Protein AF-A0A950RY63-F1 (afdb_monomer)

Sequence (114 aa):
MGAEDEYTVPLDAFTMRLRPSELEAVASGLGKFDASAEGDQLTLVEALRQLPATDRAPTWELALRRYGRHRPLAQAAGEIGMDVIRARELIEAFSHALAQVPPPEHGRIDSHAS

Foldseek 3Di:
DDPQVQQWADADPDIDGDDLLLQLLLCVLVPHDAPDSVLSSSLLNQLLNPDHRVLSVVLSQLSSCCRSVVDDSCVSCVVVVHDSVVSVVSVVSSVVSSVVRPRDPDPPPPPDDD

Nearest PDB structures (foldseek):
  3hug-assembly6_A  TM=6.574E-01  e=3.083E-01  Mycobacterium tuberculosis H37Rv
  5cm3-assembly1_A  TM=6.180E-01  e=4.026E-01  Escherichia coli
  3s39-assembly1_A  TM=2.658E-01  e=8.439E+00  Thermus thermophilus HB8

Structure (mmCIF, N/CA/C/O backbone):
data_AF-A0A950RY63-F1
#
_entry.id   AF-A0A950RY63-F1
#
loop_
_atom_site.group_PDB
_atom_site.id
_atom_site.type_symbol
_atom_site.label_atom_id
_atom_site.label_alt_id
_atom_site.label_comp_id
_atom_site.label_asym_id
_atom_site.label_entity_id
_atom_site.label_seq_id
_atom_site.pdbx_PDB_ins_code
_atom_site.Cartn_x
_atom_site.Cartn_y
_atom_site.Cartn_z
_atom_site.occupancy
_atom_site.B_iso_or_equiv
_atom_site.auth_seq_id
_atom_site.auth_comp_id
_atom_site.auth_asym_id
_atom_site.auth_atom_id
_atom_site.pdbx_PDB_model_num
ATOM 1 N N . MET A 1 1 ? -8.160 -16.713 20.697 1.00 38.09 1 MET A N 1
ATOM 2 C CA . MET A 1 1 ? -7.849 -17.194 19.335 1.00 38.09 1 MET A CA 1
ATOM 3 C C . MET A 1 1 ? -7.269 -15.980 18.634 1.00 38.09 1 MET A C 1
ATOM 5 O O . MET A 1 1 ? -7.961 -14.978 18.565 1.00 38.09 1 MET A O 1
ATOM 9 N N . GLY A 1 2 ? -5.942 -15.962 18.501 1.00 40.72 2 GLY A N 1
ATOM 10 C CA . GLY A 1 2 ? -5.128 -14.750 18.648 1.00 40.72 2 GLY A CA 1
ATOM 11 C C . GLY A 1 2 ? -5.078 -13.849 17.418 1.00 40.72 2 GLY A C 1
ATOM 12 O O . GLY A 1 2 ? -5.250 -14.319 16.301 1.00 40.72 2 GLY A O 1
ATOM 13 N N . ALA A 1 3 ? -4.739 -12.580 17.653 1.00 49.69 3 ALA A N 1
ATOM 14 C CA . ALA A 1 3 ? -4.448 -11.516 16.683 1.00 49.69 3 ALA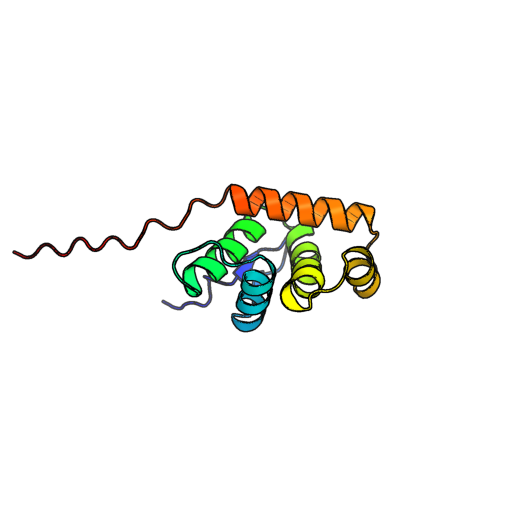 A CA 1
ATOM 15 C C . ALA A 1 3 ? -3.315 -11.833 15.669 1.00 49.69 3 ALA A C 1
ATOM 17 O O . ALA A 1 3 ? -2.745 -10.942 15.046 1.00 49.69 3 ALA A O 1
ATOM 18 N N . GLU A 1 4 ? -2.924 -13.102 15.529 1.00 51.25 4 GLU A N 1
ATOM 19 C CA . GLU A 1 4 ? -1.851 -13.548 14.646 1.00 51.25 4 GLU A CA 1
ATOM 20 C C . GLU A 1 4 ? -2.288 -13.662 13.186 1.00 51.25 4 GLU A C 1
ATOM 22 O O . GLU A 1 4 ? -1.444 -13.470 12.320 1.00 51.25 4 GLU A O 1
ATOM 27 N N . ASP A 1 5 ? -3.574 -13.902 12.913 1.00 67.50 5 ASP A N 1
ATOM 28 C CA . ASP A 1 5 ? -4.145 -13.927 11.555 1.00 67.50 5 ASP A CA 1
ATOM 29 C C . ASP A 1 5 ? -4.586 -12.543 11.054 1.00 67.50 5 ASP A C 1
ATOM 31 O O . ASP A 1 5 ? -4.852 -12.339 9.872 1.00 67.50 5 ASP A O 1
ATOM 35 N N . GLU A 1 6 ? -4.680 -11.559 11.940 1.00 84.38 6 GLU A N 1
ATOM 36 C CA . GLU A 1 6 ? -5.299 -10.286 11.593 1.00 84.38 6 GLU A CA 1
ATOM 37 C C . GLU A 1 6 ? -4.363 -9.386 10.772 1.00 84.38 6 GLU A C 1
ATOM 39 O O . GLU A 1 6 ? -4.792 -8.789 9.792 1.00 84.38 6 GLU A O 1
ATOM 44 N N . TYR A 1 7 ? -3.062 -9.392 11.082 1.00 92.44 7 TYR A N 1
ATOM 45 C CA . TYR A 1 7 ? -2.030 -8.622 10.368 1.00 92.44 7 TYR A CA 1
ATOM 46 C C . TYR A 1 7 ? -1.248 -9.448 9.335 1.00 92.44 7 TYR A C 1
ATOM 48 O O . TYR A 1 7 ? -0.123 -9.097 8.962 1.00 92.44 7 TYR A O 1
ATOM 56 N N . THR A 1 8 ? -1.797 -10.578 8.888 1.00 94.06 8 THR A N 1
ATOM 57 C CA . THR A 1 8 ? -1.161 -11.432 7.878 1.00 94.06 8 THR A CA 1
ATOM 58 C C . THR A 1 8 ? -1.702 -11.151 6.486 1.00 94.06 8 THR A C 1
ATOM 60 O O . THR A 1 8 ? -2.901 -11.092 6.237 1.00 94.06 8 THR A O 1
ATOM 63 N N . VAL A 1 9 ? -0.805 -11.011 5.526 1.00 94.69 9 VAL A N 1
ATOM 64 C CA . VAL A 1 9 ? -1.1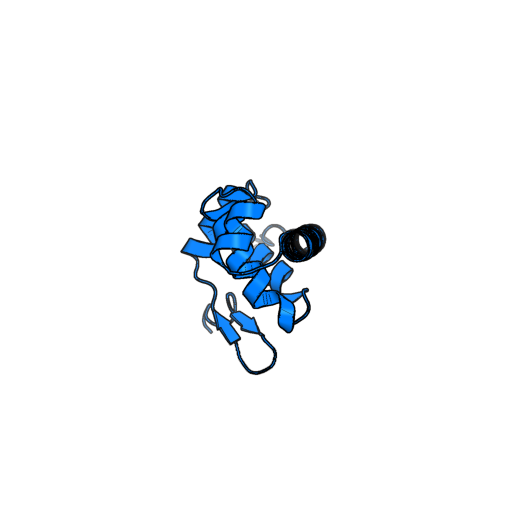51 -10.837 4.122 1.00 94.69 9 VAL A CA 1
ATOM 65 C C . VAL A 1 9 ? -0.627 -12.059 3.374 1.00 94.69 9 VAL A C 1
ATOM 67 O O . VAL A 1 9 ? 0.593 -12.254 3.323 1.00 94.69 9 VAL A O 1
ATOM 70 N N . PRO A 1 10 ? -1.505 -12.915 2.820 1.00 94.06 10 PRO A N 1
ATOM 71 C CA . PRO A 1 10 ? -1.043 -14.041 2.026 1.00 94.06 10 PRO A CA 1
ATOM 72 C C . PRO A 1 10 ? -0.301 -13.523 0.791 1.00 94.06 10 PRO A C 1
ATOM 74 O O . PRO A 1 10 ? -0.686 -12.522 0.193 1.00 94.06 10 PRO A O 1
ATOM 77 N N . LEU A 1 11 ? 0.768 -14.198 0.411 1.00 92.88 11 LEU A N 1
ATOM 78 C CA . LEU A 1 11 ? 1.447 -14.078 -0.878 1.00 92.88 11 LEU A CA 1
ATOM 79 C C . LEU A 1 11 ? 1.182 -15.377 -1.661 1.00 92.88 11 LEU A C 1
ATOM 81 O O . LEU A 1 11 ? 0.362 -16.185 -1.233 1.00 92.88 11 LEU A O 1
ATOM 85 N N . ASP A 1 12 ? 1.866 -15.606 -2.786 1.00 89.00 12 ASP A N 1
ATOM 86 C CA . ASP A 1 12 ? 1.649 -16.826 -3.583 1.00 89.00 12 ASP A CA 1
ATOM 87 C C . ASP A 1 12 ? 1.927 -18.114 -2.786 1.00 89.00 12 ASP A C 1
ATOM 89 O O . ASP A 1 12 ? 1.059 -18.971 -2.653 1.00 89.00 12 ASP A O 1
ATOM 93 N N . ALA A 1 13 ? 3.135 -18.250 -2.231 1.00 88.06 13 ALA A N 1
ATOM 94 C CA . ALA A 1 13 ? 3.570 -19.445 -1.493 1.00 88.06 13 ALA A CA 1
ATOM 95 C C . ALA A 1 13 ? 3.952 -19.162 -0.029 1.00 88.06 13 ALA A C 1
ATOM 97 O O . ALA A 1 13 ? 4.414 -20.051 0.684 1.00 88.06 13 ALA A O 1
ATOM 98 N N . PHE A 1 14 ? 3.800 -17.915 0.415 1.00 91.38 14 PHE A N 1
ATOM 99 C CA . PHE A 1 14 ? 4.261 -17.436 1.716 1.00 91.38 14 PHE A CA 1
ATOM 100 C C . PHE A 1 14 ? 3.212 -16.532 2.351 1.00 91.38 14 PHE A C 1
ATOM 102 O O . PHE A 1 14 ? 2.285 -16.085 1.685 1.00 91.38 14 PHE A O 1
ATOM 109 N N . THR A 1 15 ? 3.404 -16.198 3.622 1.00 93.19 15 THR A N 1
ATOM 110 C CA . THR A 1 15 ? 2.596 -15.195 4.315 1.00 93.19 15 THR A CA 1
ATOM 111 C C . THR A 1 15 ? 3.506 -14.086 4.811 1.00 93.19 15 THR A C 1
ATOM 113 O O . THR A 1 15 ? 4.517 -14.344 5.464 1.00 93.19 15 THR A O 1
ATOM 116 N N . MET A 1 16 ? 3.141 -12.845 4.512 1.00 95.31 16 MET A N 1
ATOM 117 C CA . MET A 1 16 ? 3.803 -11.661 5.041 1.00 95.31 16 MET A CA 1
ATOM 118 C C . MET A 1 16 ? 3.082 -11.220 6.315 1.00 95.31 16 MET A C 1
ATOM 120 O O . MET A 1 16 ? 1.878 -10.986 6.289 1.00 95.31 16 MET A O 1
ATOM 124 N N . ARG A 1 17 ? 3.804 -11.094 7.432 1.00 95.56 17 ARG A N 1
ATOM 125 C CA . ARG A 1 17 ? 3.249 -10.555 8.680 1.00 95.56 17 ARG A CA 1
ATOM 126 C C . ARG A 1 17 ? 3.626 -9.088 8.818 1.00 95.56 17 ARG A C 1
ATOM 128 O O . ARG A 1 17 ? 4.811 -8.766 8.889 1.00 95.56 17 ARG A O 1
ATOM 135 N N . LEU A 1 18 ? 2.620 -8.224 8.864 1.00 96.06 18 LEU A N 1
ATOM 136 C CA . LEU A 1 18 ? 2.799 -6.786 9.008 1.00 96.06 18 LEU A CA 1
ATOM 137 C C . LEU A 1 18 ? 2.976 -6.420 10.478 1.00 96.06 18 LEU A C 1
ATOM 139 O O . LEU A 1 18 ? 2.300 -6.959 11.356 1.00 96.06 18 LEU A O 1
ATOM 143 N N . ARG A 1 19 ? 3.920 -5.520 10.763 1.00 95.06 19 ARG A N 1
ATOM 144 C CA . ARG A 1 19 ? 4.163 -5.065 12.135 1.00 95.06 19 ARG A CA 1
ATOM 145 C C . ARG A 1 19 ? 3.212 -3.908 12.460 1.00 95.06 19 ARG A C 1
ATOM 147 O O . ARG A 1 19 ? 3.149 -2.967 11.670 1.00 95.06 19 ARG A O 1
ATOM 154 N N . PRO A 1 20 ? 2.562 -3.887 13.637 1.00 93.88 20 PRO A N 1
ATOM 155 C CA . PRO A 1 20 ? 1.683 -2.781 14.029 1.00 93.88 20 PRO A CA 1
ATOM 156 C C . PRO A 1 20 ? 2.347 -1.399 13.934 1.00 93.88 20 PRO A C 1
ATOM 158 O O . PRO A 1 20 ? 1.753 -0.461 13.418 1.00 93.88 20 PRO A O 1
ATOM 161 N N . SER A 1 21 ? 3.622 -1.285 14.319 1.00 94.69 21 SER A N 1
ATOM 162 C CA . SER A 1 21 ? 4.381 -0.029 14.220 1.00 94.69 21 SER A CA 1
ATOM 163 C C . SER A 1 21 ? 4.578 0.463 12.780 1.00 94.69 21 SER A C 1
ATOM 165 O O . SER A 1 21 ? 4.673 1.659 12.527 1.00 94.69 21 SER A O 1
ATOM 167 N N . GLU A 1 22 ? 4.689 -0.462 11.826 1.00 96.75 22 GLU A N 1
ATOM 168 C CA . GLU A 1 22 ? 4.824 -0.144 10.402 1.00 96.75 22 GLU A CA 1
ATOM 169 C C . GLU A 1 22 ? 3.481 0.316 9.825 1.00 96.75 22 GLU A C 1
ATOM 171 O O . GLU A 1 22 ? 3.428 1.305 9.094 1.00 96.75 22 GLU A O 1
ATOM 176 N N . LEU A 1 23 ? 2.395 -0.354 10.222 1.00 95.81 23 LEU A N 1
ATOM 177 C CA . LEU A 1 23 ? 1.021 0.028 9.898 1.00 95.81 23 LEU A CA 1
ATOM 178 C C . LEU A 1 23 ? 0.673 1.416 10.440 1.00 95.81 23 LEU A C 1
ATOM 180 O O . LEU A 1 23 ? 0.189 2.256 9.687 1.00 95.81 23 LEU A O 1
ATOM 184 N N . GLU A 1 24 ? 1.005 1.700 11.696 1.00 94.62 24 GLU A N 1
ATOM 185 C CA . GLU A 1 24 ? 0.793 3.013 12.311 1.00 94.62 24 GLU A CA 1
ATOM 186 C C . GLU A 1 24 ? 1.543 4.133 11.574 1.00 94.62 24 GLU A C 1
ATOM 188 O O . GLU A 1 24 ? 0.980 5.203 11.315 1.00 94.62 24 GLU A O 1
ATOM 193 N N . ALA A 1 25 ? 2.801 3.889 11.195 1.00 95.88 25 ALA A N 1
ATOM 194 C CA . ALA A 1 25 ? 3.597 4.860 10.450 1.00 95.88 25 ALA A CA 1
ATOM 195 C C . ALA A 1 25 ? 2.986 5.153 9.070 1.00 95.88 25 ALA A C 1
ATOM 197 O O . ALA A 1 25 ? 2.896 6.312 8.661 1.00 95.88 25 ALA A O 1
ATOM 198 N N . VAL A 1 26 ? 2.536 4.117 8.354 1.00 96.56 26 VAL A N 1
ATOM 199 C CA . VAL A 1 26 ? 1.888 4.277 7.044 1.00 96.56 26 VAL A CA 1
ATOM 200 C C . VAL A 1 26 ? 0.539 4.989 7.173 1.00 96.56 26 VAL A C 1
ATOM 202 O O . VAL A 1 26 ? 0.306 5.946 6.435 1.00 96.56 26 VAL A O 1
ATOM 205 N N . ALA A 1 27 ? -0.308 4.597 8.130 1.00 94.56 27 ALA A N 1
ATOM 206 C CA . ALA A 1 27 ? -1.597 5.244 8.390 1.00 94.56 27 ALA A CA 1
ATOM 207 C C . ALA A 1 27 ? -1.430 6.739 8.709 1.00 94.56 27 ALA A C 1
ATOM 209 O O . ALA A 1 27 ? -2.110 7.594 8.135 1.00 94.56 27 ALA A O 1
ATOM 210 N N . SER A 1 28 ? -0.456 7.069 9.560 1.00 93.50 28 SER A N 1
ATOM 211 C CA . SER A 1 28 ? -0.120 8.455 9.900 1.00 93.50 28 SER A CA 1
ATOM 212 C C . SER A 1 28 ? 0.354 9.247 8.679 1.00 93.50 28 SER A C 1
ATOM 214 O O . SER A 1 28 ? -0.040 10.398 8.499 1.00 93.50 28 SER A O 1
ATOM 216 N N . GLY A 1 29 ? 1.164 8.632 7.812 1.00 93.06 29 GLY A N 1
ATOM 217 C CA . GLY A 1 29 ? 1.641 9.254 6.575 1.00 93.06 29 GLY A CA 1
ATOM 218 C C . GLY A 1 29 ? 0.567 9.445 5.498 1.00 93.06 29 GLY A C 1
ATOM 219 O O . GLY A 1 29 ? 0.730 10.312 4.638 1.00 93.06 29 GLY A O 1
ATOM 220 N N . LEU A 1 30 ? -0.512 8.657 5.539 1.00 90.75 30 LEU A N 1
ATOM 221 C CA . LEU A 1 30 ? -1.676 8.768 4.651 1.00 90.75 30 LEU A CA 1
ATOM 222 C C . LEU A 1 30 ? -2.728 9.762 5.157 1.00 90.75 30 LEU A C 1
ATOM 224 O O . LEU A 1 30 ? -3.471 10.309 4.347 1.00 90.75 30 LEU A O 1
ATOM 228 N N . GLY A 1 31 ? -2.752 10.033 6.464 1.00 86.44 31 GLY A N 1
ATOM 229 C CA . GLY A 1 31 ? -3.588 11.074 7.059 1.00 86.44 31 GLY A CA 1
ATOM 230 C C . GLY A 1 31 ? -4.723 10.604 7.969 1.00 86.44 31 GLY A C 1
ATOM 231 O O . GLY A 1 31 ? -5.577 11.440 8.235 1.00 86.44 31 GLY A O 1
ATOM 232 N N . LYS A 1 32 ? -4.696 9.358 8.482 1.00 76.38 32 LYS A N 1
ATOM 233 C CA . LYS A 1 32 ? -5.757 8.688 9.279 1.00 76.38 32 LYS A CA 1
ATOM 234 C C . LYS A 1 32 ? -7.126 8.675 8.585 1.00 76.38 32 LYS A C 1
ATOM 236 O O . LYS A 1 32 ? -7.608 9.695 8.105 1.00 76.38 32 LYS A O 1
ATOM 241 N N . PHE A 1 33 ? -7.770 7.522 8.513 1.00 75.00 33 PHE A N 1
ATOM 242 C CA . PHE A 1 33 ? -9.007 7.364 7.734 1.00 75.00 33 PHE A CA 1
ATOM 243 C C . PHE A 1 33 ? -10.121 6.657 8.508 1.00 75.00 33 PHE A C 1
ATOM 245 O O . PHE A 1 33 ? -11.266 6.704 8.065 1.00 75.00 33 PHE A O 1
ATOM 252 N N . ASP A 1 34 ? -9.823 6.097 9.679 1.00 72.06 34 ASP A N 1
ATOM 253 C CA . ASP A 1 34 ? -10.785 5.510 10.606 1.00 72.06 34 ASP A CA 1
ATOM 254 C C . ASP A 1 34 ? -10.924 6.315 11.917 1.00 72.06 34 ASP A C 1
ATOM 256 O O . ASP A 1 34 ? -10.138 7.215 12.232 1.00 72.06 34 ASP A O 1
ATOM 260 N N . ALA A 1 35 ? -11.948 5.984 12.711 1.00 70.06 35 ALA A N 1
ATOM 261 C CA . ALA A 1 35 ? -12.161 6.526 14.050 1.00 70.06 35 ALA A CA 1
ATOM 262 C C . ALA A 1 35 ? -11.184 5.958 15.103 1.00 70.06 35 ALA A C 1
ATOM 264 O O . ALA A 1 35 ? -11.073 6.519 16.198 1.00 70.06 35 ALA A O 1
ATOM 265 N N . SER A 1 36 ? -10.478 4.861 14.799 1.00 83.69 36 SER A N 1
ATOM 266 C CA . SER A 1 36 ? -9.559 4.176 15.713 1.00 83.69 36 SER A CA 1
ATOM 267 C C . SER A 1 36 ? -8.220 3.806 15.061 1.00 83.69 36 SER A C 1
ATOM 269 O O . SER A 1 36 ? -8.145 3.501 13.875 1.00 83.69 36 SER A O 1
ATOM 271 N N . ALA A 1 37 ? -7.145 3.780 15.861 1.00 85.44 37 ALA A N 1
ATOM 272 C CA . ALA A 1 37 ? -5.814 3.394 15.377 1.00 85.44 37 ALA A CA 1
ATOM 273 C C . ALA A 1 37 ? -5.755 1.928 14.918 1.00 85.44 37 ALA A C 1
ATOM 275 O O . ALA A 1 37 ? -5.043 1.610 13.975 1.00 85.44 37 ALA A O 1
ATOM 276 N N . GLU A 1 38 ? -6.501 1.039 15.573 1.00 88.06 38 GLU A N 1
ATOM 277 C CA . GLU A 1 38 ? -6.622 -0.362 15.163 1.00 88.06 38 GLU A CA 1
ATOM 278 C C . GLU A 1 38 ? -7.400 -0.475 13.844 1.00 88.06 38 GLU A C 1
ATOM 280 O O . GLU A 1 38 ? -6.918 -1.107 12.909 1.00 88.06 38 GLU A O 1
ATOM 285 N N . GLY A 1 39 ? -8.525 0.234 13.698 1.00 87.88 39 GLY A N 1
ATOM 286 C CA . GLY A 1 39 ? -9.282 0.294 12.443 1.00 87.88 39 GLY A CA 1
ATOM 287 C C . GLY A 1 39 ? -8.459 0.820 11.261 1.00 87.88 39 GLY A C 1
ATOM 288 O O . GLY A 1 39 ? -8.524 0.251 10.167 1.00 87.88 39 GLY A O 1
ATOM 289 N N . ASP A 1 40 ? -7.610 1.830 11.490 1.00 89.69 40 ASP A N 1
ATOM 290 C CA . ASP A 1 40 ? -6.649 2.316 10.492 1.00 89.69 40 ASP A CA 1
ATOM 291 C C . ASP A 1 40 ? -5.700 1.186 10.032 1.00 89.69 40 ASP A C 1
ATOM 293 O O . ASP A 1 40 ? -5.454 0.999 8.837 1.00 89.69 40 ASP A O 1
ATOM 297 N N . GLN A 1 41 ? -5.168 0.405 10.977 1.00 92.94 41 GLN A N 1
ATOM 298 C CA . GLN A 1 41 ? -4.244 -0.696 10.690 1.00 92.94 41 GLN A CA 1
ATOM 299 C C . GLN A 1 41 ? -4.929 -1.829 9.917 1.00 92.94 41 GLN A C 1
ATOM 301 O O . GLN A 1 41 ? -4.376 -2.313 8.928 1.00 92.94 41 GLN A O 1
ATOM 306 N N . LEU A 1 42 ? -6.137 -2.228 10.321 1.00 91.62 42 LEU A N 1
ATOM 307 C CA . LEU A 1 42 ? -6.900 -3.291 9.658 1.00 91.62 42 LEU A CA 1
ATOM 308 C C . LEU A 1 42 ? -7.290 -2.923 8.237 1.00 91.62 42 LEU A C 1
ATOM 310 O O . LEU A 1 42 ? -7.138 -3.727 7.321 1.00 91.62 42 LEU A O 1
ATOM 314 N N . THR A 1 43 ? -7.699 -1.679 8.028 1.00 92.56 43 THR A N 1
ATOM 315 C CA . THR A 1 43 ? -8.033 -1.172 6.697 1.00 92.56 43 THR A CA 1
ATOM 316 C C . THR A 1 43 ? -6.829 -1.235 5.748 1.00 92.56 43 THR A C 1
ATOM 318 O O . THR A 1 43 ? -6.987 -1.609 4.586 1.00 92.56 43 THR A O 1
ATOM 321 N N . LEU A 1 44 ? -5.605 -0.958 6.225 1.00 94.94 44 LEU A N 1
ATOM 322 C CA . LEU A 1 44 ? -4.386 -1.128 5.416 1.00 94.94 44 LEU A CA 1
ATOM 323 C C . LEU A 1 44 ? -4.140 -2.591 5.036 1.00 94.94 44 LEU A C 1
ATOM 325 O O . LEU A 1 44 ? -3.771 -2.876 3.894 1.00 94.94 44 LEU A O 1
ATOM 329 N N . VAL A 1 45 ? -4.325 -3.512 5.986 1.00 95.62 45 VAL A N 1
ATOM 330 C CA . VAL A 1 45 ? -4.166 -4.950 5.740 1.00 95.62 45 VAL A CA 1
ATOM 331 C C . VAL A 1 45 ? -5.183 -5.422 4.701 1.00 95.62 45 VAL A C 1
ATOM 333 O O . VAL A 1 45 ? -4.803 -6.086 3.736 1.00 95.62 45 VAL A O 1
ATOM 336 N N . GLU A 1 46 ? -6.453 -5.049 4.858 1.00 94.62 46 GLU A N 1
ATOM 337 C CA . GLU A 1 46 ? -7.524 -5.409 3.926 1.00 94.62 46 GLU A CA 1
ATOM 338 C C . GLU A 1 46 ? -7.281 -4.841 2.527 1.00 94.62 46 GLU A C 1
ATOM 340 O O . GLU A 1 46 ? -7.373 -5.569 1.537 1.00 94.62 46 GLU A O 1
ATOM 345 N N . ALA A 1 47 ? -6.864 -3.578 2.422 1.00 95.69 47 ALA A N 1
ATOM 346 C CA . ALA A 1 47 ? -6.520 -2.978 1.138 1.00 95.69 47 ALA A CA 1
ATOM 347 C C . ALA A 1 47 ? -5.363 -3.720 0.444 1.00 95.69 47 ALA A C 1
ATOM 349 O O . ALA A 1 47 ? -5.419 -3.965 -0.760 1.00 95.69 47 ALA A O 1
ATOM 350 N N . LEU A 1 48 ? -4.334 -4.150 1.185 1.00 96.88 48 LEU A N 1
ATOM 351 C CA . LEU A 1 48 ? -3.265 -4.985 0.623 1.00 96.88 48 LEU A CA 1
ATOM 352 C C . LEU A 1 48 ? -3.770 -6.362 0.183 1.00 96.88 48 LEU A C 1
ATOM 354 O O . LEU A 1 48 ? -3.341 -6.863 -0.856 1.00 96.88 48 LEU A O 1
ATOM 358 N N . ARG A 1 49 ? -4.675 -6.986 0.946 1.00 96.06 49 ARG A N 1
ATOM 359 C CA . ARG A 1 49 ? -5.262 -8.293 0.605 1.00 96.06 49 ARG A CA 1
ATOM 360 C C . ARG A 1 49 ? -6.042 -8.247 -0.716 1.00 96.06 49 ARG A C 1
ATOM 362 O O . ARG A 1 49 ? -6.063 -9.253 -1.424 1.00 96.06 49 ARG A O 1
ATOM 369 N N . GLN A 1 50 ? -6.600 -7.098 -1.096 1.00 96.06 50 GLN A N 1
ATOM 370 C CA . GLN A 1 50 ? -7.300 -6.918 -2.377 1.00 96.06 50 GLN A CA 1
ATOM 371 C C . GLN A 1 50 ? -6.370 -6.869 -3.602 1.00 96.06 50 GLN A C 1
ATOM 373 O O . GLN A 1 50 ? -6.822 -7.094 -4.724 1.00 96.06 50 GLN A O 1
ATOM 378 N N . LEU A 1 51 ? -5.072 -6.609 -3.419 1.00 97.12 51 LEU A N 1
ATOM 379 C CA . LEU A 1 51 ? -4.114 -6.569 -4.526 1.00 97.12 51 LEU A CA 1
ATOM 380 C C . LEU A 1 51 ? -3.748 -7.984 -5.011 1.00 97.12 51 LEU A C 1
ATOM 382 O O . LEU A 1 51 ? -3.839 -8.943 -4.232 1.00 97.12 51 LEU A O 1
ATOM 386 N N . PRO A 1 52 ? -3.263 -8.137 -6.261 1.00 96.81 52 PRO A N 1
ATOM 387 C CA . PRO A 1 52 ? -2.656 -9.384 -6.724 1.00 96.81 52 PRO A CA 1
ATOM 388 C C . PRO A 1 52 ? -1.532 -9.834 -5.786 1.00 96.81 52 PRO A C 1
ATOM 390 O O . PRO A 1 52 ? -0.737 -9.009 -5.342 1.00 96.81 52 PRO A O 1
ATOM 393 N N . ALA A 1 53 ? -1.431 -11.136 -5.499 1.00 95.81 53 ALA A N 1
ATOM 394 C CA . ALA A 1 53 ? -0.470 -11.672 -4.527 1.00 95.81 53 ALA A CA 1
ATOM 395 C C . ALA A 1 53 ? 0.992 -11.275 -4.820 1.00 95.81 53 ALA A C 1
ATOM 397 O O . ALA A 1 53 ? 1.736 -10.959 -3.889 1.00 95.81 53 ALA A O 1
ATOM 398 N N . THR A 1 54 ? 1.366 -11.192 -6.101 1.00 95.62 54 THR A N 1
ATOM 399 C CA . THR A 1 54 ? 2.687 -10.741 -6.575 1.00 95.62 54 THR A CA 1
ATOM 400 C C . THR A 1 54 ? 2.999 -9.283 -6.234 1.00 95.62 54 THR A C 1
ATOM 402 O O . THR A 1 54 ? 4.165 -8.902 -6.146 1.00 95.62 54 THR A O 1
ATOM 405 N N . ASP A 1 55 ? 1.966 -8.466 -6.021 1.00 97.19 55 ASP A N 1
ATOM 406 C CA . ASP A 1 55 ? 2.076 -7.019 -5.854 1.00 97.19 55 ASP A CA 1
ATOM 407 C C . ASP A 1 55 ? 2.033 -6.592 -4.383 1.00 97.19 55 ASP A C 1
ATOM 409 O O . ASP A 1 55 ? 2.467 -5.491 -4.049 1.00 97.19 55 ASP A O 1
ATOM 413 N N . ARG A 1 56 ? 1.576 -7.458 -3.472 1.00 97.69 56 ARG A N 1
ATOM 414 C CA . ARG A 1 56 ? 1.358 -7.120 -2.052 1.00 97.69 56 ARG A CA 1
ATOM 415 C C . ARG A 1 56 ? 2.645 -6.719 -1.333 1.00 97.69 56 ARG A C 1
ATOM 417 O O . ARG A 1 56 ? 2.715 -5.643 -0.745 1.00 97.69 56 ARG A O 1
ATOM 424 N N . ALA A 1 57 ? 3.676 -7.561 -1.407 1.00 97.06 57 ALA A N 1
ATOM 425 C CA . ALA A 1 57 ? 4.973 -7.295 -0.785 1.00 97.06 57 ALA A CA 1
ATOM 426 C C . ALA A 1 57 ? 5.677 -6.043 -1.355 1.00 97.06 57 ALA A C 1
ATOM 428 O O . ALA A 1 57 ? 6.037 -5.166 -0.565 1.00 97.06 57 ALA A O 1
ATOM 429 N N . PRO A 1 58 ? 5.844 -5.885 -2.687 1.00 97.31 58 PRO A N 1
ATOM 430 C CA . PRO A 1 58 ? 6.474 -4.682 -3.230 1.00 97.31 58 PRO A CA 1
ATOM 431 C C . PRO A 1 58 ? 5.658 -3.413 -2.953 1.00 97.31 58 PRO A C 1
ATOM 433 O O . PRO A 1 58 ? 6.245 -2.366 -2.682 1.00 97.31 58 PRO A O 1
ATOM 436 N N . THR A 1 59 ? 4.323 -3.499 -2.954 1.00 98.38 59 THR A N 1
ATOM 437 C CA . THR A 1 59 ? 3.460 -2.371 -2.575 1.00 98.38 59 THR A CA 1
ATOM 438 C C . THR A 1 59 ? 3.677 -1.975 -1.123 1.00 98.38 59 THR A C 1
ATOM 440 O O . THR A 1 59 ? 3.822 -0.788 -0.834 1.00 98.38 59 THR A O 1
ATOM 443 N N . TRP A 1 60 ? 3.748 -2.944 -0.206 1.00 98.25 60 TRP A N 1
ATOM 444 C CA . TRP A 1 60 ? 3.962 -2.653 1.208 1.00 98.25 60 TRP A CA 1
ATOM 445 C C . TRP A 1 60 ? 5.325 -2.007 1.479 1.00 98.25 60 TRP A C 1
ATOM 447 O O . TRP A 1 60 ? 5.405 -0.967 2.135 1.00 98.25 60 TRP A O 1
ATOM 457 N N . GLU A 1 61 ? 6.396 -2.556 0.904 1.00 97.81 61 GLU A N 1
ATOM 458 C CA . GLU A 1 61 ? 7.742 -1.979 1.004 1.00 97.81 61 GLU A CA 1
ATOM 459 C C . GLU A 1 61 ? 7.797 -0.543 0.451 1.00 97.81 61 GLU A C 1
ATOM 461 O O . GLU A 1 61 ? 8.457 0.338 1.022 1.00 97.81 61 GLU A O 1
ATOM 466 N N . LEU A 1 62 ? 7.078 -0.282 -0.643 1.00 98.38 62 LEU A N 1
ATOM 467 C CA . LEU A 1 62 ? 6.967 1.049 -1.228 1.00 98.38 62 LEU A CA 1
ATOM 468 C C . LEU A 1 62 ? 6.163 2.000 -0.327 1.00 98.38 62 LEU A C 1
ATOM 470 O O . LEU A 1 62 ? 6.609 3.124 -0.079 1.00 98.38 62 LEU A O 1
ATOM 474 N N . ALA A 1 63 ? 5.026 1.551 0.210 1.00 97.88 63 ALA A N 1
ATOM 475 C CA . ALA A 1 63 ? 4.173 2.318 1.116 1.00 97.88 63 ALA A CA 1
ATOM 476 C C . ALA A 1 63 ? 4.918 2.722 2.398 1.00 97.88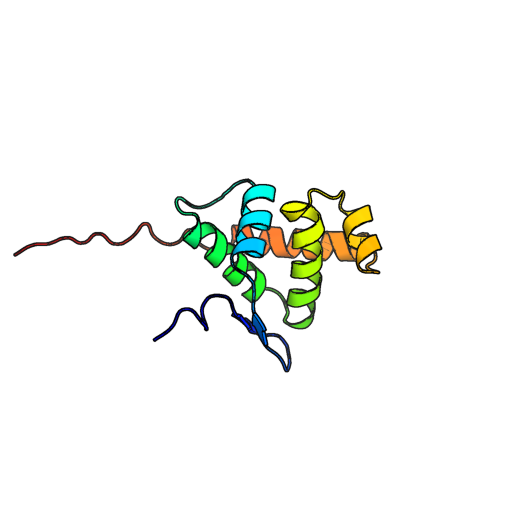 63 ALA A C 1
ATOM 478 O O . ALA A 1 63 ? 4.840 3.879 2.819 1.00 97.88 63 ALA A O 1
ATOM 479 N N . LEU A 1 64 ? 5.725 1.822 2.969 1.00 98.06 64 LEU A N 1
ATOM 480 C CA . LEU A 1 64 ? 6.539 2.110 4.151 1.00 98.06 64 LEU A CA 1
ATOM 481 C C . LEU A 1 64 ? 7.519 3.262 3.934 1.00 98.06 64 LEU A C 1
ATOM 483 O O . LEU A 1 64 ? 7.671 4.133 4.790 1.00 98.06 64 LEU A O 1
ATOM 487 N N . ARG A 1 65 ? 8.189 3.296 2.781 1.00 97.81 65 ARG A N 1
ATOM 488 C CA . ARG A 1 65 ? 9.128 4.377 2.449 1.00 97.81 65 ARG A CA 1
ATOM 489 C C . ARG A 1 65 ? 8.387 5.661 2.096 1.00 97.81 65 ARG A C 1
ATOM 491 O O . ARG A 1 65 ? 8.746 6.734 2.583 1.00 97.81 65 ARG A O 1
ATOM 498 N N . ARG A 1 66 ? 7.346 5.556 1.266 1.00 96.75 66 ARG A N 1
ATOM 499 C CA . ARG A 1 66 ? 6.592 6.703 0.752 1.00 96.75 66 ARG A CA 1
ATOM 500 C C . ARG A 1 66 ? 5.823 7.436 1.847 1.00 96.75 66 ARG A C 1
ATOM 502 O O . ARG A 1 66 ? 5.891 8.666 1.902 1.00 96.75 66 ARG A O 1
ATOM 509 N N . TYR A 1 67 ? 5.092 6.699 2.675 1.00 96.38 67 TYR A N 1
ATOM 510 C CA . TYR A 1 67 ? 4.198 7.248 3.693 1.00 96.38 67 TYR A CA 1
ATOM 511 C C . TYR A 1 67 ? 4.833 7.175 5.075 1.00 96.38 67 TYR A C 1
ATOM 513 O O . TYR A 1 67 ? 4.996 8.212 5.705 1.00 96.38 67 TYR A O 1
ATOM 521 N N . GLY A 1 68 ? 5.305 5.997 5.494 1.00 94.94 68 GLY A N 1
ATOM 522 C CA . GLY A 1 68 ? 5.888 5.810 6.831 1.00 94.94 68 GLY A CA 1
ATOM 523 C C . GLY A 1 68 ? 7.205 6.558 7.069 1.00 94.94 68 GLY A C 1
ATOM 524 O O . GLY A 1 68 ? 7.542 6.874 8.206 1.00 94.94 68 GLY A O 1
ATOM 525 N N . ARG A 1 69 ? 7.959 6.872 6.007 1.00 95.50 69 ARG A N 1
ATOM 526 C CA . ARG A 1 69 ? 9.208 7.660 6.073 1.00 95.50 69 ARG A CA 1
ATOM 527 C C . ARG A 1 69 ? 9.150 8.959 5.269 1.00 95.50 69 ARG A C 1
ATOM 529 O O . ARG A 1 69 ? 10.182 9.605 5.086 1.00 95.50 69 ARG A O 1
ATOM 536 N N . HIS A 1 70 ? 7.971 9.321 4.761 1.00 94.00 70 HIS A N 1
ATOM 537 C CA . HIS A 1 70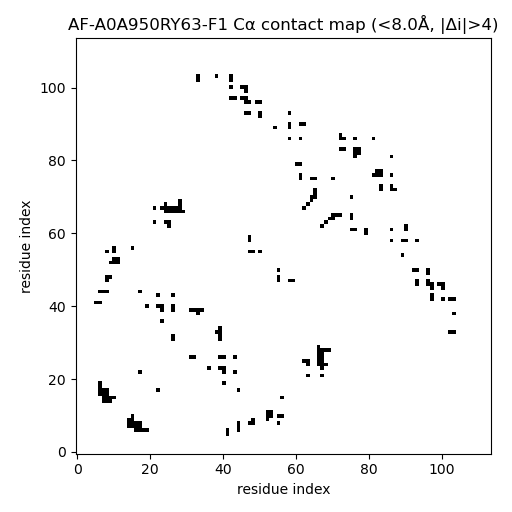 ? 7.723 10.542 3.987 1.00 94.00 70 HIS A CA 1
ATOM 538 C C . HIS A 1 70 ? 8.691 10.775 2.808 1.00 94.00 70 HIS A C 1
ATOM 540 O O . HIS A 1 70 ? 9.022 11.916 2.476 1.00 94.00 70 HIS A O 1
ATOM 546 N N . ARG A 1 71 ? 9.169 9.710 2.151 1.00 95.94 71 ARG A N 1
ATOM 547 C CA . ARG A 1 71 ? 10.047 9.844 0.978 1.00 95.94 71 ARG A CA 1
ATOM 548 C C . ARG A 1 71 ? 9.251 10.232 -0.270 1.00 95.94 71 ARG A C 1
ATOM 550 O O . ARG A 1 71 ? 8.151 9.721 -0.457 1.00 95.94 71 ARG A O 1
ATOM 557 N N . PRO A 1 72 ? 9.789 11.058 -1.184 1.00 97.44 72 PRO A N 1
ATOM 558 C CA . PRO A 1 72 ? 9.212 11.212 -2.519 1.00 97.44 72 PRO A CA 1
ATOM 559 C C . PRO A 1 72 ? 9.125 9.863 -3.246 1.00 97.44 72 PRO A C 1
ATOM 561 O O . PRO A 1 72 ? 10.011 9.024 -3.097 1.00 97.44 72 PRO A O 1
ATOM 564 N N . LEU A 1 73 ? 8.092 9.666 -4.074 1.00 96.62 73 LEU A N 1
ATOM 565 C CA . LEU A 1 73 ? 7.824 8.378 -4.733 1.00 96.62 73 LEU A CA 1
ATOM 566 C C . LEU A 1 73 ? 9.028 7.839 -5.521 1.00 96.62 73 LEU A C 1
ATOM 568 O O . LEU A 1 73 ? 9.380 6.676 -5.371 1.00 96.62 73 LEU A O 1
ATOM 572 N N . ALA A 1 74 ? 9.686 8.690 -6.314 1.00 97.56 74 ALA A N 1
ATOM 573 C CA . ALA A 1 74 ? 10.851 8.288 -7.105 1.00 97.56 74 ALA A CA 1
ATOM 574 C C . ALA A 1 74 ? 12.028 7.826 -6.228 1.00 97.56 74 ALA A 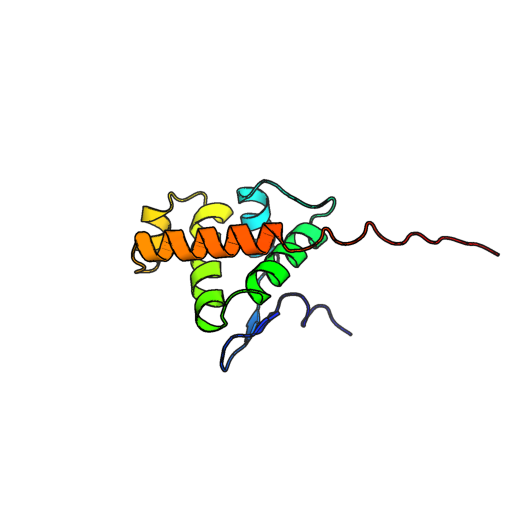C 1
ATOM 576 O O . ALA A 1 74 ? 12.706 6.861 -6.567 1.00 97.56 74 ALA A O 1
ATOM 577 N N . GLN A 1 75 ? 12.242 8.475 -5.077 1.00 97.88 75 GLN A N 1
ATOM 578 C CA . GLN A 1 75 ? 13.271 8.062 -4.123 1.00 97.88 75 GLN A CA 1
ATOM 579 C C . GLN A 1 75 ? 12.899 6.732 -3.455 1.00 97.88 75 GLN A C 1
ATOM 581 O O . GLN A 1 75 ? 13.731 5.834 -3.387 1.00 97.88 75 GLN A O 1
ATOM 586 N N . ALA A 1 76 ? 11.650 6.588 -3.003 1.00 97.81 76 ALA A N 1
ATOM 587 C CA . ALA A 1 76 ? 11.159 5.356 -2.389 1.00 97.81 76 ALA A CA 1
ATOM 588 C C . ALA A 1 76 ? 11.277 4.151 -3.339 1.00 97.81 76 ALA A C 1
ATOM 590 O O . ALA A 1 76 ? 11.704 3.082 -2.911 1.00 97.81 76 ALA A O 1
ATOM 591 N N . ALA A 1 77 ? 10.949 4.346 -4.621 1.00 97.56 77 ALA A N 1
ATOM 592 C CA . ALA A 1 77 ? 11.090 3.339 -5.669 1.00 97.56 77 ALA A CA 1
ATOM 593 C C . ALA A 1 77 ? 12.564 2.972 -5.912 1.00 97.56 77 ALA A C 1
ATOM 595 O O . ALA A 1 77 ? 12.920 1.794 -5.900 1.00 97.56 77 ALA A O 1
ATOM 596 N N . GLY A 1 78 ? 13.440 3.978 -6.032 1.00 97.62 78 GLY A N 1
ATOM 597 C CA . GLY A 1 78 ? 14.878 3.766 -6.203 1.00 97.62 78 GLY A CA 1
ATOM 598 C C . GLY A 1 78 ? 15.521 2.989 -5.048 1.00 97.62 78 GLY A C 1
ATOM 599 O O . GLY A 1 78 ? 16.338 2.105 -5.288 1.00 97.62 78 GLY A O 1
ATOM 600 N N . GLU A 1 79 ? 15.108 3.247 -3.803 1.00 97.38 79 GLU A N 1
ATOM 601 C CA . GLU A 1 79 ? 15.601 2.541 -2.607 1.00 97.38 79 GLU A CA 1
ATOM 602 C C . GLU A 1 79 ? 15.259 1.037 -2.583 1.00 97.38 79 GLU A C 1
ATOM 604 O O . GLU A 1 79 ? 15.900 0.288 -1.846 1.00 97.38 79 GLU A O 1
ATOM 609 N N . ILE A 1 80 ? 14.268 0.588 -3.363 1.00 96.19 80 ILE A N 1
ATOM 610 C CA . ILE A 1 80 ? 13.887 -0.833 -3.492 1.00 96.19 80 ILE A CA 1
ATOM 611 C C . ILE A 1 80 ? 14.179 -1.412 -4.880 1.00 96.19 80 ILE A C 1
ATOM 613 O O . ILE A 1 80 ? 13.730 -2.513 -5.188 1.00 96.19 80 ILE A O 1
ATOM 617 N N . GLY A 1 81 ? 14.920 -0.686 -5.724 1.00 96.94 81 GLY A N 1
ATOM 618 C CA . GLY A 1 81 ? 15.249 -1.130 -7.082 1.00 96.94 81 GLY A CA 1
ATOM 619 C C . GLY A 1 81 ? 14.039 -1.221 -8.018 1.00 96.94 81 GLY A C 1
ATOM 620 O O . GLY A 1 81 ? 14.057 -2.008 -8.961 1.00 96.94 81 GLY A O 1
ATOM 621 N N . MET A 1 82 ? 12.985 -0.445 -7.757 1.00 97.44 82 MET A N 1
ATOM 622 C CA . MET A 1 82 ? 11.758 -0.421 -8.550 1.00 97.44 82 MET A CA 1
ATOM 623 C C . MET A 1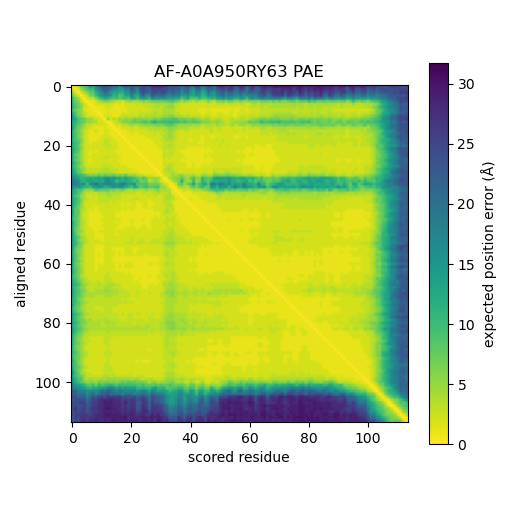 82 ? 11.734 0.778 -9.502 1.00 97.44 82 MET A C 1
ATOM 625 O O . MET A 1 82 ? 12.116 1.891 -9.139 1.00 97.44 82 MET A O 1
ATOM 629 N N . ASP A 1 83 ? 11.228 0.554 -10.714 1.00 97.12 83 ASP A N 1
ATOM 630 C CA . ASP A 1 83 ? 10.963 1.620 -11.679 1.00 97.12 83 ASP A CA 1
ATOM 631 C C . ASP A 1 83 ? 9.843 2.565 -11.193 1.00 97.12 83 ASP A C 1
ATOM 633 O O . ASP A 1 83 ? 8.859 2.140 -10.585 1.00 97.12 83 ASP A O 1
ATOM 637 N N . VAL A 1 84 ? 9.974 3.866 -11.473 1.00 97.50 84 VAL A N 1
ATOM 638 C CA . VAL A 1 84 ? 9.031 4.892 -10.995 1.00 97.50 84 VAL A CA 1
ATOM 639 C C . VAL A 1 84 ? 7.629 4.768 -11.602 1.00 97.50 84 VAL A C 1
ATOM 641 O O . VAL A 1 84 ? 6.656 5.143 -10.949 1.00 97.50 84 VAL A O 1
ATOM 644 N N . ILE A 1 85 ? 7.500 4.255 -12.827 1.00 97.88 85 ILE A N 1
ATOM 645 C CA . ILE A 1 85 ? 6.216 3.980 -13.480 1.00 97.88 85 ILE A CA 1
ATOM 646 C C . ILE A 1 85 ? 5.529 2.841 -12.733 1.00 97.88 85 ILE A C 1
ATOM 648 O O . ILE A 1 85 ? 4.404 3.016 -12.269 1.00 97.88 85 ILE A O 1
ATOM 652 N N . ARG A 1 86 ? 6.242 1.733 -12.491 1.00 97.81 86 ARG A N 1
ATOM 653 C CA . ARG A 1 86 ? 5.700 0.613 -11.707 1.00 97.81 86 ARG A CA 1
ATOM 654 C C . ARG A 1 86 ? 5.321 1.041 -10.289 1.00 97.81 86 ARG A C 1
ATOM 656 O O . ARG A 1 86 ? 4.274 0.656 -9.780 1.00 97.81 86 ARG A O 1
ATOM 663 N N . ALA A 1 87 ? 6.136 1.884 -9.661 1.00 98.19 87 ALA A N 1
ATOM 664 C CA . ALA A 1 87 ? 5.841 2.428 -8.341 1.00 98.19 87 ALA A CA 1
ATOM 665 C C . ALA A 1 87 ? 4.549 3.263 -8.322 1.00 98.19 87 ALA A C 1
ATOM 667 O O . ALA A 1 87 ? 3.793 3.197 -7.355 1.00 98.19 87 ALA A O 1
ATOM 668 N N . ARG A 1 88 ? 4.274 4.038 -9.381 1.00 98.31 88 ARG A N 1
ATOM 669 C CA . ARG A 1 88 ? 3.010 4.782 -9.514 1.00 98.31 88 ARG A CA 1
ATOM 670 C C . ARG A 1 88 ? 1.819 3.841 -9.606 1.00 98.31 88 ARG A C 1
ATOM 672 O O . ARG A 1 88 ? 0.876 4.035 -8.851 1.00 98.31 88 ARG A O 1
ATOM 679 N N . GLU A 1 89 ? 1.897 2.822 -10.459 1.00 98.38 89 GLU A N 1
ATOM 680 C CA . GLU A 1 89 ? 0.828 1.829 -10.624 1.00 98.38 89 GLU A CA 1
ATOM 681 C C . GLU A 1 89 ? 0.480 1.142 -9.299 1.00 98.38 89 GLU A C 1
ATOM 683 O O . GLU A 1 89 ? -0.691 1.047 -8.942 1.00 98.38 89 GLU A O 1
ATOM 688 N N . LEU A 1 90 ? 1.491 0.705 -8.539 1.00 98.31 90 LEU A N 1
ATOM 689 C CA . LEU A 1 90 ? 1.274 0.033 -7.256 1.00 98.31 90 LEU A CA 1
ATOM 690 C C . LEU A 1 90 ? 0.633 0.958 -6.215 1.00 98.31 90 LEU A C 1
ATOM 692 O O . LEU A 1 90 ? -0.288 0.550 -5.511 1.00 98.31 90 LEU A O 1
ATOM 696 N N . ILE A 1 91 ? 1.087 2.211 -6.122 1.00 97.62 91 ILE A N 1
ATOM 697 C CA . ILE A 1 91 ? 0.505 3.186 -5.191 1.00 97.62 91 ILE A CA 1
ATOM 698 C C . ILE A 1 91 ? -0.918 3.572 -5.592 1.00 97.62 91 ILE A C 1
ATOM 700 O O . ILE A 1 91 ? -1.766 3.745 -4.718 1.00 97.62 91 ILE A O 1
ATOM 704 N N . GLU A 1 92 ? -1.195 3.702 -6.886 1.00 97.75 92 GLU A N 1
ATOM 705 C CA . GLU A 1 92 ? -2.537 3.984 -7.390 1.00 97.75 92 GLU A CA 1
ATOM 706 C C . GLU A 1 92 ? -3.485 2.816 -7.105 1.00 97.75 92 GLU A C 1
ATOM 708 O O . GLU A 1 92 ? -4.550 3.030 -6.528 1.00 97.75 92 GLU A O 1
ATOM 713 N N . ALA A 1 93 ? -3.066 1.581 -7.396 1.00 97.62 93 ALA A N 1
ATOM 714 C CA . ALA A 1 93 ? -3.830 0.378 -7.079 1.00 97.62 93 ALA A CA 1
ATOM 715 C C . ALA A 1 93 ? -4.097 0.252 -5.573 1.00 97.62 93 ALA A C 1
ATOM 717 O O . ALA A 1 93 ? -5.221 -0.037 -5.166 1.00 97.62 93 ALA A O 1
ATOM 718 N N . PHE A 1 94 ? -3.095 0.528 -4.735 1.00 97.25 94 PHE A N 1
ATOM 719 C CA . PHE A 1 94 ? -3.257 0.502 -3.284 1.00 97.25 94 PHE A CA 1
ATOM 720 C C . PHE A 1 94 ? -4.207 1.591 -2.780 1.00 97.25 94 PHE A C 1
ATOM 722 O O . PHE A 1 94 ? -5.069 1.324 -1.948 1.00 97.25 94 PHE A O 1
ATOM 729 N N . SER A 1 95 ? -4.091 2.807 -3.316 1.00 94.62 95 SER A N 1
ATOM 730 C CA . SER A 1 95 ? -4.982 3.924 -2.978 1.00 94.62 95 SER A CA 1
ATOM 731 C C . SER A 1 95 ? -6.424 3.635 -3.405 1.00 94.62 95 SER A C 1
ATOM 733 O O . SER A 1 95 ? -7.366 3.979 -2.695 1.00 94.62 95 SER A O 1
ATOM 735 N N . HIS A 1 96 ? -6.603 2.971 -4.548 1.00 95.56 96 HIS 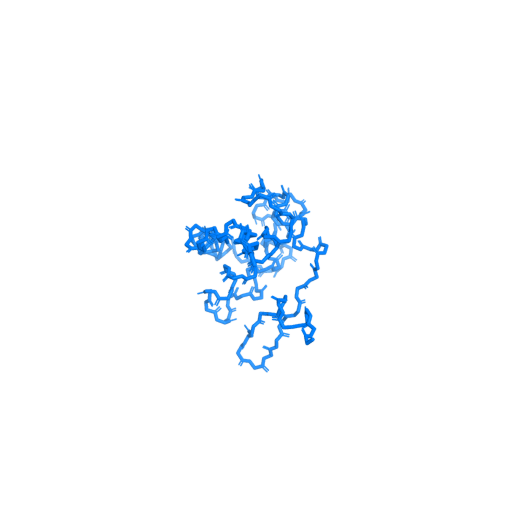A N 1
ATOM 736 C CA . HIS A 1 96 ? -7.906 2.520 -5.014 1.00 95.56 96 HIS A CA 1
ATOM 737 C C . HIS A 1 96 ? -8.493 1.436 -4.104 1.00 95.56 96 HIS A C 1
ATOM 739 O O . HIS A 1 96 ? -9.650 1.548 -3.714 1.00 95.56 96 HIS A O 1
ATOM 745 N N . ALA A 1 97 ? -7.696 0.435 -3.717 1.00 94.94 97 ALA A N 1
ATOM 746 C CA . ALA A 1 97 ? -8.114 -0.602 -2.777 1.00 94.94 97 ALA A CA 1
ATOM 747 C C . ALA A 1 97 ? -8.510 -0.009 -1.415 1.00 94.94 97 ALA A C 1
ATOM 749 O O . ALA A 1 97 ? -9.558 -0.350 -0.878 1.00 94.94 97 ALA A O 1
ATOM 750 N N . LEU A 1 98 ? -7.734 0.951 -0.897 1.00 92.69 98 LEU A N 1
ATOM 751 C CA . LEU A 1 98 ? -8.058 1.686 0.331 1.00 92.69 98 LEU A CA 1
ATOM 752 C C . LEU A 1 98 ? -9.433 2.356 0.274 1.00 92.69 98 LEU A C 1
ATOM 754 O O . LEU A 1 98 ? -10.191 2.274 1.232 1.00 92.69 98 LEU A O 1
ATOM 758 N N . ALA A 1 99 ? -9.779 2.977 -0.855 1.00 90.94 99 ALA A N 1
ATOM 759 C CA . ALA A 1 99 ? -11.085 3.607 -1.037 1.00 90.94 99 ALA A CA 1
ATOM 760 C C . ALA A 1 99 ? -12.248 2.600 -1.153 1.00 90.94 99 ALA A C 1
ATOM 762 O O . ALA A 1 99 ? -13.407 2.999 -1.044 1.00 90.94 99 ALA A O 1
ATOM 763 N N . GLN A 1 100 ? -11.957 1.320 -1.406 1.00 88.81 100 GLN A N 1
ATOM 764 C CA . GLN A 1 100 ? -12.955 0.253 -1.499 1.00 88.81 100 GLN A CA 1
ATOM 765 C C . GLN A 1 100 ? -13.142 -0.525 -0.200 1.00 88.81 100 GLN A C 1
ATOM 767 O O . GLN A 1 100 ? -14.150 -1.221 -0.067 1.00 88.81 100 GLN A O 1
ATOM 772 N N . VAL A 1 101 ? -12.198 -0.448 0.744 1.00 83.69 101 VAL A N 1
ATOM 773 C CA . VAL A 1 101 ? -12.396 -1.049 2.063 1.00 83.69 101 VAL A CA 1
ATOM 774 C C . VAL A 1 101 ? -13.533 -0.282 2.744 1.00 83.69 101 VAL A C 1
ATOM 776 O O . VAL A 1 101 ? -13.400 0.925 2.965 1.00 83.69 101 VAL A O 1
ATOM 779 N N . PRO A 1 102 ? -14.677 -0.928 3.034 1.00 72.81 102 PRO A N 1
ATOM 780 C CA . PRO A 1 102 ? -15.752 -0.256 3.741 1.00 72.81 102 PRO A CA 1
ATOM 781 C C . PRO A 1 102 ? -15.231 0.186 5.114 1.00 72.81 102 PRO A C 1
ATOM 783 O O . PRO A 1 102 ? -14.474 -0.568 5.732 1.00 72.81 102 PRO A O 1
ATOM 786 N N . PRO A 1 103 ? -15.624 1.373 5.612 1.00 63.41 103 PRO A N 1
ATOM 787 C CA . PRO A 1 103 ? -15.281 1.758 6.972 1.00 63.41 103 PRO A CA 1
ATOM 788 C C . PRO A 1 103 ? -15.787 0.654 7.908 1.00 63.41 103 PRO A C 1
ATOM 790 O O . PRO A 1 103 ? -16.948 0.248 7.759 1.00 63.41 103 PRO A O 1
ATOM 793 N N . PRO A 1 104 ? -14.949 0.124 8.818 1.00 56.94 104 PRO A N 1
ATOM 794 C CA . PRO A 1 104 ? -15.397 -0.876 9.769 1.00 56.94 104 PRO A CA 1
ATOM 795 C C . PRO A 1 104 ? -16.613 -0.298 10.487 1.00 56.94 104 PRO A C 1
ATOM 797 O O . PRO A 1 104 ? -16.574 0.825 10.997 1.00 56.94 104 PRO A O 1
ATOM 800 N N . GLU A 1 105 ? -17.736 -1.015 10.417 1.00 52.75 105 GLU A N 1
ATOM 801 C CA . GLU A 1 105 ? -18.984 -0.564 11.016 1.00 52.75 105 GLU A CA 1
ATOM 802 C C . GLU A 1 105 ? -18.685 -0.161 12.460 1.00 52.75 105 GLU A C 1
ATOM 804 O O . GLU A 1 105 ? -18.173 -0.969 13.240 1.00 52.75 105 GLU A O 1
ATOM 809 N N . HIS A 1 106 ? -18.931 1.116 12.780 1.00 47.91 106 HIS A N 1
ATOM 810 C CA . HIS A 1 106 ? -18.762 1.667 14.119 1.00 47.91 106 HIS A CA 1
ATOM 811 C C . HIS A 1 106 ? -19.305 0.652 15.113 1.00 47.91 106 HIS A C 1
ATOM 813 O O . HIS A 1 106 ? -20.453 0.231 14.960 1.00 47.91 106 HIS A O 1
ATOM 819 N N . GLY A 1 107 ? -18.453 0.241 16.061 1.00 40.62 107 GLY A N 1
ATOM 820 C CA . GLY A 1 107 ? -18.700 -0.877 16.961 1.00 40.62 107 GLY A CA 1
ATOM 821 C C . GLY A 1 107 ? -20.174 -1.004 17.304 1.00 40.62 107 GLY A C 1
ATOM 822 O O . GLY A 1 107 ? -20.791 -0.049 17.777 1.00 40.62 107 GLY A O 1
ATOM 823 N N . ARG A 1 108 ? -20.752 -2.169 17.017 1.00 39.91 108 ARG A N 1
ATOM 824 C CA . ARG A 1 108 ? -22.123 -2.485 17.395 1.00 39.91 108 ARG A CA 1
ATOM 825 C C . ARG A 1 108 ? -22.194 -2.537 18.918 1.00 39.91 108 ARG A C 1
ATOM 827 O O . ARG A 1 108 ? -22.077 -3.593 19.532 1.00 39.91 108 ARG A O 1
ATOM 834 N N . ILE A 1 109 ? -22.351 -1.370 19.530 1.00 45.97 109 ILE A N 1
ATOM 835 C CA . ILE A 1 109 ? -22.803 -1.215 20.901 1.00 45.97 109 ILE A CA 1
ATOM 836 C C . ILE A 1 109 ? -24.318 -1.429 20.864 1.00 45.97 109 ILE A C 1
ATOM 838 O O . ILE A 1 109 ? -25.089 -0.489 21.011 1.00 45.97 109 ILE A O 1
ATOM 842 N N . ASP A 1 110 ? -24.758 -2.671 20.667 1.00 39.50 110 ASP A N 1
ATOM 843 C CA . ASP A 1 110 ? -26.098 -3.068 21.098 1.00 39.50 110 ASP A CA 1
ATOM 844 C C . ASP A 1 110 ? -25.988 -3.528 22.556 1.00 39.50 110 ASP A C 1
ATOM 846 O O . ASP A 1 110 ? -26.073 -4.706 22.902 1.00 39.50 110 ASP A O 1
ATOM 850 N N . SER A 1 111 ? -25.763 -2.546 23.429 1.00 46.22 111 SER A N 1
ATOM 851 C CA . SER A 1 111 ? -26.1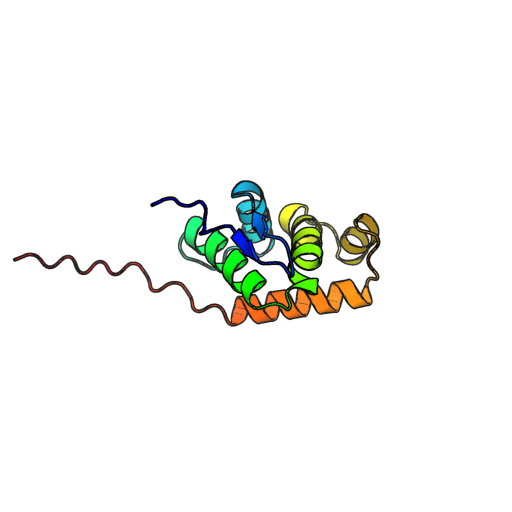17 -2.644 24.839 1.00 46.22 111 SER A CA 1
ATOM 852 C C . SER A 1 111 ? -27.641 -2.596 24.945 1.00 46.22 111 SER A C 1
ATOM 854 O O . SER A 1 111 ? -28.228 -1.534 25.122 1.00 46.22 111 SER A O 1
ATOM 856 N N . HIS A 1 112 ? -28.279 -3.756 24.854 1.00 39.44 112 HIS A N 1
ATOM 857 C CA . HIS A 1 112 ? -29.606 -4.008 25.414 1.00 39.44 112 HIS A CA 1
ATOM 858 C C . HIS A 1 112 ? -29.442 -5.274 26.267 1.00 39.44 112 HIS A C 1
ATOM 860 O O . HIS A 1 112 ? -29.314 -6.367 25.735 1.00 39.44 112 HIS A O 1
ATOM 866 N N . ALA A 1 113 ? -29.202 -5.205 27.578 1.00 44.91 113 ALA A N 1
ATOM 867 C CA . ALA A 1 113 ? -30.109 -4.694 28.603 1.00 44.91 113 ALA A CA 1
ATOM 868 C C . ALA A 1 113 ? -31.551 -5.169 28.374 1.00 44.91 113 ALA A C 1
ATOM 870 O O . ALA A 1 113 ? -32.384 -4.437 27.831 1.00 44.91 113 ALA A O 1
ATOM 871 N N . SER A 1 114 ? -31.830 -6.407 28.784 1.00 45.75 114 SER A N 1
ATOM 872 C CA . SER A 1 114 ? -32.846 -6.750 29.798 1.00 45.75 114 SER A CA 1
ATOM 873 C C . SER A 1 114 ? -32.673 -8.197 30.245 1.00 45.75 114 SER A C 1
ATOM 875 O O . SER A 1 114 ? -32.489 -9.05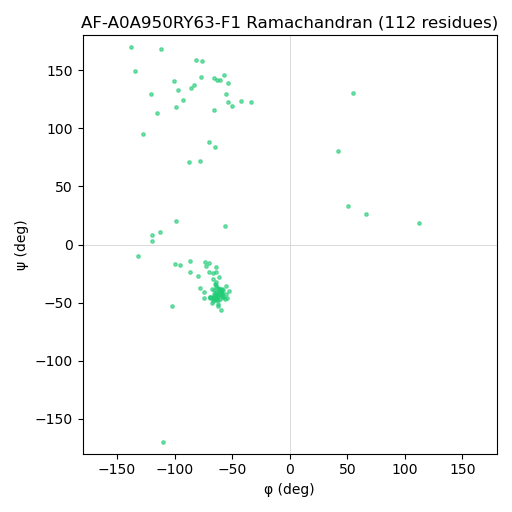8 29.360 1.00 45.75 114 SER A O 1
#

Secondary structure (DSSP, 8-state):
--TTTTTEEE-SSSEEEPPHHHHHHHHHHHT--SSSHHHHHHHHHHHHHTS-HHHHHHHHHHHIIIIIT---HHHHHHTTT--HHHHHHHHHHHHHHHHHSPPPP---------

Mean predicted aligned error: 6.83 Å

Solvent-accessible surface area (backbone atoms only — not comparable to full-atom values): 6598 Å² total; per-residue (Å²): 135,70,80,72,68,68,44,47,36,71,38,86,93,51,72,48,76,61,53,70,73,56,38,52,33,27,34,60,50,75,62,66,87,52,98,40,76,67,54,33,36,50,44,54,44,51,16,44,61,72,43,60,45,88,48,35,63,62,37,50,60,36,42,40,34,31,27,42,62,65,33,57,63,59,58,27,18,53,77,70,76,42,56,56,67,61,46,48,53,43,51,50,53,43,53,52,30,44,74,64,50,72,77,76,74,76,76,86,78,77,84,68,91,128

Radius of gyration: 15.35 Å; Cα contacts (8 Å, |Δi|>4): 130; chains: 1; bounding box: 48×31×43 Å

pLDDT: mean 86.85, std 17.58, range [38.09, 98.38]